Protein AF-A0A2V7FBA4-F1 (afdb_monomer)

Foldseek 3Di:
DDDDPVVVVVLLVLQLQSDFDDPVQVVVVVVCCVDVVCVPPPPDDDDDGNCNVVD

pLDDT: mean 94.33, std 7.73, range [60.25, 98.69]

Secondary structure (DSSP, 8-state):
-PPPHHHHHHHHTT-TTSSPPPHHHHHHHHHHHTSGGGTT--S-PPP-STTGGG-

Sequence (55 a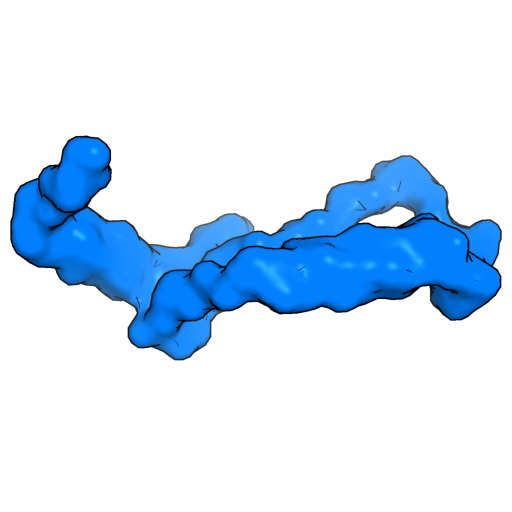a):
RRADPETYKLMLSRIPLGRYGEPDEVAYAVLYLASDESAFVTGSELVIDGGWTAQ

Radius of gyration: 14.44 Å; Cα contacts (8 Å, |Δi|>4): 29; chains: 1; bounding box: 25×17×41 Å

Nearest PDB structures (foldseek):
  3gdf-assembly1_B  TM=9.315E-01  e=5.175E-03  Cladosporium herbarum
  2ekq-assembly1_D  TM=9.281E-01  e=7.325E-03  Thermus thermophilus HB8
  7x5j-assembly1_D  TM=9.048E-01  e=2.388E-02  Candidatus Methanoliparum
  2foi-assembly1_C  TM=7.702E-01  e=3.350E-01  Plasmodium falciparum 3D7
  5cfz-assembly1_B-2  TM=8.553E-01  e=7.197E-01  Escherichia coli K-12

Mean predicted aligned error: 3.64 Å

Structure (mmCIF, N/CA/C/O backbone):
data_AF-A0A2V7FBA4-F1
#
_entry.id   AF-A0A2V7FBA4-F1
#
loop_
_atom_site.group_PDB
_atom_site.id
_atom_site.type_symbol
_atom_site.label_atom_id
_atom_site.label_alt_id
_atom_site.label_comp_id
_atom_site.label_asym_id
_atom_site.label_entity_id
_atom_site.label_seq_id
_atom_site.pdbx_PDB_ins_code
_atom_site.Cartn_x
_atom_site.Cartn_y
_atom_site.Cartn_z
_atom_site.occupancy
_atom_site.B_iso_or_equiv
_atom_site.auth_seq_id
_atom_site.auth_comp_id
_atom_site.auth_asym_id
_atom_site.auth_atom_id
_atom_site.pdbx_PDB_model_num
ATOM 1 N N . ARG A 1 1 ? -5.430 8.711 -22.673 1.00 60.25 1 ARG A N 1
ATOM 2 C CA . ARG A 1 1 ? -4.205 9.385 -23.174 1.00 60.25 1 ARG A CA 1
ATOM 3 C C . ARG A 1 1 ? -3.047 8.431 -22.906 1.00 60.25 1 ARG A C 1
ATOM 5 O O . ARG A 1 1 ? -2.807 8.148 -21.744 1.00 60.25 1 ARG A O 1
ATOM 12 N N . ARG A 1 2 ? -2.417 7.852 -23.932 1.00 61.75 2 ARG A N 1
ATOM 13 C CA . ARG A 1 2 ? -1.212 7.028 -23.740 1.00 61.75 2 ARG A CA 1
ATOM 14 C C . ARG A 1 2 ? -0.039 7.991 -23.567 1.00 61.75 2 ARG A C 1
ATOM 16 O O . ARG A 1 2 ? 0.059 8.931 -24.353 1.00 61.75 2 ARG A O 1
ATOM 23 N N . ALA A 1 3 ? 0.761 7.823 -22.517 1.00 71.81 3 ALA A N 1
ATOM 24 C CA . ALA A 1 3 ? 1.969 8.623 -22.346 1.00 71.81 3 ALA A CA 1
ATOM 25 C C . ALA A 1 3 ? 2.899 8.406 -23.549 1.00 71.81 3 ALA A C 1
ATOM 27 O O . ALA A 1 3 ? 2.929 7.310 -24.118 1.00 71.81 3 ALA A O 1
ATOM 28 N N . ASP A 1 4 ? 3.622 9.4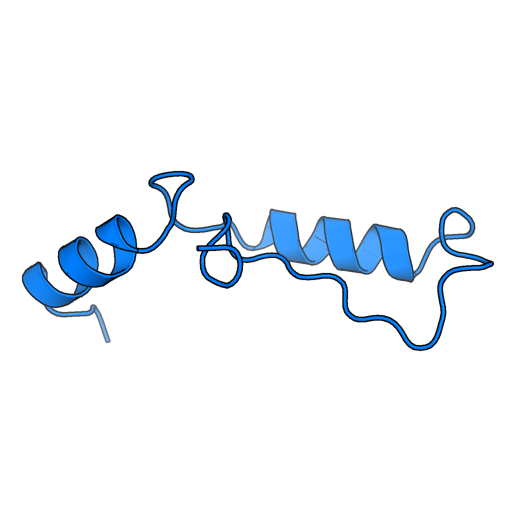55 -23.936 1.00 90.06 4 ASP A N 1
ATOM 29 C CA . ASP A 1 4 ? 4.695 9.346 -24.920 1.00 90.06 4 ASP A CA 1
ATOM 30 C C . ASP A 1 4 ? 5.687 8.234 -24.492 1.00 90.06 4 ASP A C 1
ATOM 32 O O . ASP A 1 4 ? 5.963 8.111 -23.290 1.00 90.06 4 ASP A O 1
ATOM 36 N N . PRO A 1 5 ? 6.192 7.388 -25.413 1.00 89.75 5 PRO A N 1
ATOM 37 C CA . PRO A 1 5 ? 7.036 6.245 -25.061 1.00 89.75 5 PRO A CA 1
ATOM 38 C C . PRO A 1 5 ? 8.272 6.591 -24.224 1.00 89.75 5 PRO A C 1
ATOM 40 O O . PRO A 1 5 ? 8.667 5.788 -23.378 1.00 89.75 5 PRO A O 1
ATOM 43 N N . GLU A 1 6 ? 8.863 7.774 -24.405 1.00 91.81 6 GLU A N 1
ATOM 44 C CA . GLU A 1 6 ? 10.026 8.194 -23.618 1.00 91.81 6 GLU A CA 1
ATOM 45 C C . GLU A 1 6 ? 9.622 8.588 -22.196 1.00 91.81 6 GLU A C 1
ATOM 47 O O . GLU A 1 6 ? 10.299 8.233 -21.230 1.00 91.81 6 GLU A O 1
ATOM 52 N N . THR A 1 7 ? 8.447 9.205 -22.039 1.00 90.75 7 THR A N 1
ATOM 53 C CA . THR A 1 7 ? 7.862 9.457 -20.712 1.00 90.75 7 THR A CA 1
ATOM 54 C C . THR A 1 7 ? 7.590 8.144 -19.977 1.00 90.75 7 THR A C 1
ATOM 56 O O . THR A 1 7 ? 7.897 8.027 -18.793 1.00 90.75 7 THR A O 1
ATOM 59 N N . TYR A 1 8 ? 7.066 7.131 -20.673 1.00 90.25 8 TYR A N 1
ATOM 60 C CA . TYR A 1 8 ? 6.796 5.821 -20.077 1.00 90.25 8 TYR A CA 1
ATOM 61 C C . TYR A 1 8 ? 8.069 5.153 -19.538 1.00 90.25 8 TYR A C 1
ATOM 63 O O . TYR A 1 8 ? 8.063 4.654 -18.412 1.00 90.25 8 TYR A O 1
ATOM 71 N N . LYS A 1 9 ? 9.162 5.171 -20.315 1.00 92.31 9 LYS A N 1
ATOM 72 C CA . LYS A 1 9 ? 10.460 4.609 -19.904 1.00 92.31 9 LYS A CA 1
ATOM 73 C C . LYS A 1 9 ? 11.073 5.370 -18.731 1.00 92.31 9 LYS A C 1
ATOM 75 O O . LYS A 1 9 ? 11.565 4.738 -17.803 1.00 92.31 9 LYS A O 1
ATOM 80 N N . LEU A 1 10 ? 11.018 6.703 -18.760 1.00 92.94 10 LEU A N 1
ATOM 81 C CA . LEU A 1 10 ? 11.541 7.549 -17.686 1.00 92.94 10 LEU A CA 1
ATOM 82 C C . LEU A 1 10 ? 10.809 7.318 -16.359 1.00 92.94 10 LEU A C 1
ATOM 84 O O . LEU A 1 10 ? 11.423 7.328 -15.297 1.00 92.94 10 LEU A O 1
ATOM 88 N N . MET A 1 11 ? 9.490 7.136 -16.405 1.00 91.81 11 MET A N 1
ATOM 89 C CA . MET A 1 11 ? 8.720 6.783 -15.213 1.00 91.81 11 MET A CA 1
ATOM 90 C C . MET A 1 11 ? 9.086 5.372 -14.739 1.00 91.81 11 MET A C 1
ATOM 92 O O . MET A 1 11 ? 9.383 5.181 -13.567 1.00 91.81 11 MET A O 1
ATOM 96 N N . LEU A 1 12 ? 9.170 4.394 -15.645 1.00 94.44 12 LEU A N 1
ATOM 97 C CA . LEU A 1 12 ? 9.539 3.024 -15.285 1.00 94.44 12 LEU A CA 1
ATOM 98 C C . LEU A 1 12 ? 10.922 2.936 -14.618 1.00 94.44 12 LEU A C 1
ATOM 100 O O . LEU A 1 12 ? 11.083 2.190 -13.659 1.00 94.44 12 LEU A O 1
ATOM 104 N N . SER A 1 13 ? 11.902 3.728 -15.069 1.00 95.06 13 SER A N 1
ATOM 105 C CA . SER A 1 13 ? 13.252 3.740 -14.487 1.00 95.06 13 SER A CA 1
ATOM 106 C C . SER A 1 13 ? 13.315 4.293 -13.061 1.00 95.06 13 SER A C 1
ATOM 108 O O . SER A 1 13 ? 14.347 4.168 -12.412 1.00 95.06 13 SER A O 1
ATOM 110 N N . ARG A 1 14 ? 12.251 4.953 -12.592 1.00 95.12 14 ARG A N 1
ATOM 111 C CA . ARG A 1 14 ? 12.136 5.482 -11.227 1.00 95.12 14 ARG A CA 1
ATOM 112 C C . ARG A 1 14 ? 11.398 4.538 -10.284 1.00 95.12 14 ARG A C 1
ATOM 114 O O . ARG A 1 14 ? 11.326 4.842 -9.100 1.00 95.12 14 ARG A O 1
ATOM 121 N N . ILE A 1 15 ? 10.858 3.426 -1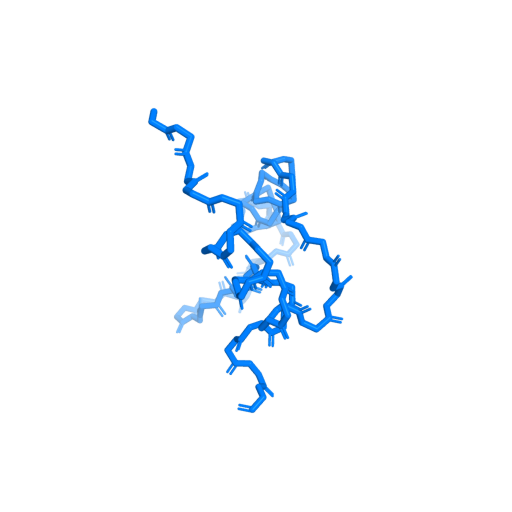0.785 1.00 96.81 15 ILE A N 1
ATOM 122 C CA . ILE A 1 15 ? 10.246 2.380 -9.966 1.00 96.81 15 ILE A CA 1
ATOM 123 C C . ILE A 1 15 ? 11.313 1.305 -9.721 1.00 96.81 15 ILE A C 1
ATOM 125 O O . ILE A 1 15 ? 11.646 0.583 -10.663 1.00 96.81 15 ILE A O 1
ATOM 129 N N . PRO A 1 16 ? 11.847 1.144 -8.498 1.00 97.19 16 PRO A N 1
ATOM 130 C C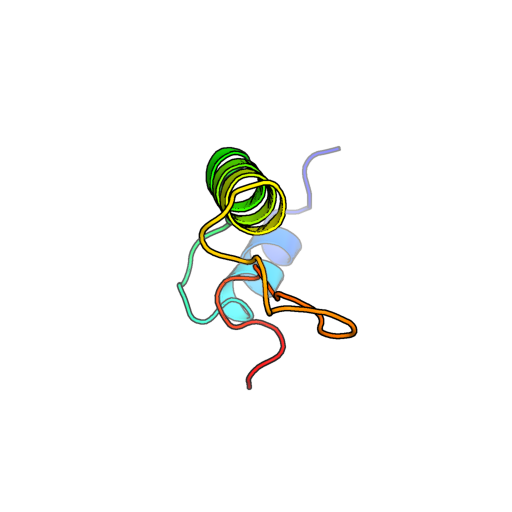A . PRO A 1 16 ? 12.841 0.111 -8.202 1.00 97.19 16 PRO A CA 1
ATOM 131 C C . PRO A 1 16 ? 12.418 -1.313 -8.574 1.00 97.19 16 PRO A C 1
ATOM 133 O O . PRO A 1 16 ? 13.243 -2.092 -9.045 1.00 97.19 16 PRO A O 1
ATOM 136 N N . LEU A 1 17 ? 11.133 -1.657 -8.434 1.00 96.56 17 LEU A N 1
ATOM 137 C CA . LEU A 1 17 ? 10.614 -2.959 -8.879 1.00 96.56 17 LEU A CA 1
ATOM 138 C C . LEU A 1 17 ? 10.599 -3.144 -10.409 1.00 96.56 17 LEU A C 1
ATOM 140 O O . LEU A 1 17 ? 10.305 -4.240 -10.884 1.00 96.56 17 LEU A O 1
ATOM 144 N N . GLY A 1 18 ? 10.890 -2.103 -11.193 1.00 95.81 18 GLY A N 1
ATOM 145 C CA . GLY A 1 18 ? 11.045 -2.186 -12.648 1.00 95.81 18 GLY A CA 1
ATOM 146 C C . GLY A 1 18 ? 9.754 -2.474 -13.419 1.00 95.81 18 GLY A C 1
ATOM 147 O O . GLY A 1 18 ? 9.812 -2.806 -14.603 1.00 95.81 18 GLY A O 1
ATOM 148 N N . ARG A 1 19 ? 8.590 -2.354 -12.771 1.00 95.62 19 ARG A N 1
ATOM 149 C CA . ARG A 1 19 ? 7.263 -2.534 -13.373 1.00 95.62 19 ARG A CA 1
ATOM 150 C C . ARG A 1 19 ? 6.255 -1.561 -12.781 1.00 95.62 19 ARG A C 1
ATOM 152 O O . ARG A 1 19 ? 6.416 -1.118 -11.650 1.00 95.62 19 ARG A O 1
ATOM 159 N N . TYR A 1 20 ? 5.193 -1.281 -13.527 1.00 95.25 20 TYR A N 1
ATOM 160 C CA . TYR A 1 20 ? 4.027 -0.622 -12.949 1.00 95.25 20 TYR A CA 1
ATOM 161 C C . TYR A 1 20 ? 3.297 -1.573 -11.999 1.00 95.25 20 TYR A C 1
ATOM 163 O O . TYR A 1 20 ? 3.347 -2.798 -12.160 1.00 95.25 20 TYR A O 1
ATOM 171 N N . GLY A 1 21 ? 2.658 -0.981 -10.994 1.00 95.38 21 GLY A N 1
ATOM 172 C CA . GLY A 1 21 ? 1.748 -1.698 -10.117 1.00 95.38 21 GLY A CA 1
ATOM 173 C C . GLY A 1 21 ? 0.466 -2.076 -10.850 1.00 95.38 21 GLY A C 1
ATOM 174 O O . GLY A 1 21 ? 0.005 -1.339 -11.726 1.00 95.38 21 GLY A O 1
ATOM 175 N N . GLU A 1 22 ? -0.109 -3.207 -10.469 1.00 97.38 22 GLU A N 1
ATOM 176 C CA . GLU A 1 22 ? -1.437 -3.622 -10.908 1.00 97.38 22 GLU A CA 1
ATOM 177 C C . GLU A 1 22 ? -2.502 -3.107 -9.923 1.00 97.38 22 GLU A C 1
ATOM 179 O O . GLU A 1 22 ? -2.220 -2.983 -8.726 1.00 97.38 22 GLU A O 1
ATOM 184 N N . PRO A 1 23 ? -3.741 -2.825 -10.373 1.00 97.94 23 PRO A N 1
ATOM 185 C CA . PRO A 1 23 ? -4.814 -2.347 -9.494 1.00 97.94 23 PRO A CA 1
ATOM 186 C C . PRO A 1 23 ? -5.056 -3.238 -8.267 1.00 97.94 23 PRO A C 1
ATOM 188 O O . PRO A 1 23 ? -5.349 -2.736 -7.180 1.00 97.94 23 PRO A O 1
ATOM 191 N N . ASP A 1 24 ? -4.880 -4.549 -8.431 1.00 98.31 24 ASP A N 1
ATOM 192 C CA . ASP A 1 24 ? -5.075 -5.536 -7.370 1.00 98.31 24 ASP A CA 1
ATOM 193 C C . ASP A 1 24 ? -4.106 -5.329 -6.196 1.00 98.31 24 ASP A C 1
ATOM 195 O O . ASP A 1 24 ? -4.474 -5.572 -5.052 1.00 98.31 24 ASP A O 1
ATOM 199 N N . GLU A 1 25 ? -2.895 -4.814 -6.430 1.00 97.94 25 GLU A N 1
ATOM 200 C CA . GLU A 1 25 ? -1.923 -4.558 -5.356 1.00 97.94 25 GLU A CA 1
ATOM 201 C C . GLU A 1 25 ? -2.411 -3.461 -4.400 1.00 97.94 25 GLU A C 1
ATOM 203 O O . GLU A 1 25 ? -2.245 -3.571 -3.183 1.00 97.94 25 GLU A O 1
ATOM 208 N N . VAL A 1 26 ? -3.089 -2.438 -4.931 1.00 98.00 26 VAL A N 1
ATOM 209 C CA . VAL A 1 26 ? -3.760 -1.420 -4.111 1.00 98.00 26 VAL A CA 1
ATOM 210 C C . VAL A 1 26 ? -4.978 -2.025 -3.413 1.00 98.00 26 VAL A C 1
ATOM 212 O O . VAL A 1 26 ? -5.188 -1.775 -2.227 1.00 98.00 26 VAL A O 1
ATOM 215 N N . ALA A 1 27 ? -5.762 -2.852 -4.113 1.00 98.50 27 ALA A N 1
ATOM 216 C CA . ALA A 1 27 ? -6.934 -3.503 -3.532 1.00 98.50 27 ALA A CA 1
ATOM 217 C C . ALA A 1 27 ? -6.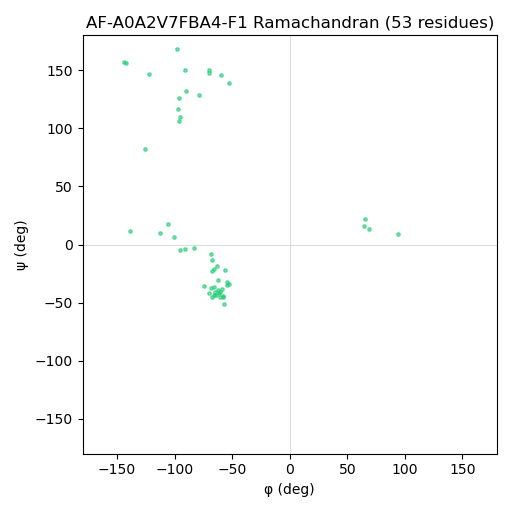568 -4.401 -2.338 1.00 98.50 27 ALA A C 1
ATOM 219 O O . ALA A 1 27 ? -7.249 -4.358 -1.316 1.00 98.50 27 ALA A O 1
ATOM 220 N N . TYR A 1 28 ? -5.471 -5.157 -2.421 1.00 98.50 28 TYR A N 1
ATOM 221 C CA . TYR A 1 28 ? -4.989 -5.982 -1.312 1.00 98.50 28 TYR A CA 1
ATOM 222 C C . TYR A 1 28 ? -4.475 -5.149 -0.134 1.00 98.50 28 TYR A C 1
ATOM 224 O O . TYR A 1 28 ? -4.729 -5.510 1.014 1.00 98.50 28 TYR A O 1
ATOM 232 N N . ALA A 1 29 ? -3.811 -4.017 -0.384 1.00 98.25 29 ALA A N 1
ATOM 233 C CA . ALA A 1 29 ? -3.405 -3.106 0.686 1.00 98.25 29 ALA A CA 1
ATOM 234 C C . ALA A 1 29 ? -4.616 -2.490 1.408 1.00 98.25 29 ALA A C 1
ATOM 236 O O . ALA A 1 29 ? -4.634 -2.406 2.636 1.00 98.25 29 ALA A O 1
ATOM 237 N N . VAL A 1 30 ? -5.657 -2.116 0.658 1.00 98.38 30 VAL A N 1
ATOM 238 C CA . VAL A 1 30 ? -6.932 -1.656 1.227 1.00 98.38 30 VAL A CA 1
ATOM 239 C C . VAL A 1 30 ? -7.614 -2.776 2.009 1.00 98.38 30 VAL A C 1
ATOM 241 O O . VAL A 1 30 ? -8.092 -2.528 3.112 1.00 98.38 30 VAL A O 1
ATOM 244 N N . LEU A 1 31 ? -7.631 -4.002 1.476 1.00 98.56 31 LEU A N 1
ATOM 245 C CA . LEU A 1 31 ? -8.185 -5.165 2.168 1.00 98.56 31 LEU A CA 1
ATOM 246 C C . LEU A 1 31 ? -7.486 -5.394 3.511 1.00 98.56 31 LEU A C 1
ATOM 248 O O . LEU A 1 31 ? -8.173 -5.580 4.507 1.00 98.56 31 LEU A O 1
ATOM 252 N N . TYR A 1 32 ? -6.152 -5.314 3.552 1.00 98.50 32 TYR A N 1
ATOM 253 C CA . TYR A 1 32 ? -5.391 -5.386 4.799 1.00 98.50 32 TYR A CA 1
ATOM 254 C C . TYR A 1 32 ? -5.824 -4.298 5.789 1.00 98.50 32 TYR A C 1
ATOM 256 O O . TYR A 1 32 ? -6.173 -4.620 6.918 1.00 98.50 32 TYR A O 1
ATOM 264 N N . LEU A 1 33 ? -5.870 -3.029 5.370 1.00 98.31 33 LEU A N 1
ATOM 265 C CA . LEU A 1 33 ? -6.255 -1.919 6.254 1.00 98.31 33 LEU A CA 1
ATOM 266 C C . LEU A 1 33 ? -7.721 -1.970 6.721 1.00 98.31 33 LEU A C 1
ATOM 268 O O . LEU A 1 33 ? -8.075 -1.339 7.715 1.00 98.31 33 LEU A O 1
ATOM 272 N N . ALA A 1 34 ? -8.580 -2.680 5.992 1.00 98.19 34 ALA A N 1
ATOM 273 C CA . ALA A 1 34 ? -9.981 -2.890 6.343 1.00 98.19 34 ALA A CA 1
ATOM 274 C C . ALA A 1 34 ? -10.216 -4.161 7.181 1.00 98.19 34 ALA A C 1
ATOM 276 O O . ALA A 1 34 ? -11.355 -4.429 7.563 1.00 98.19 34 ALA A O 1
ATOM 277 N N . SER A 1 35 ? -9.171 -4.953 7.426 1.00 98.69 35 SER A N 1
ATOM 278 C CA . SER A 1 35 ? -9.249 -6.245 8.110 1.00 98.69 35 SER A CA 1
ATOM 279 C C . SER A 1 35 ? -8.890 -6.151 9.596 1.00 98.69 35 SER A C 1
ATOM 281 O O . SER A 1 35 ? -8.348 -5.146 10.065 1.00 98.69 35 SER A O 1
ATOM 283 N N . ASP A 1 36 ? -9.166 -7.218 10.349 1.00 98.56 36 ASP A N 1
ATOM 284 C CA . ASP A 1 36 ? -8.801 -7.303 11.769 1.00 98.56 36 ASP A CA 1
ATOM 285 C C . ASP A 1 36 ? -7.271 -7.367 11.957 1.00 98.56 36 ASP A C 1
ATOM 287 O O . ASP A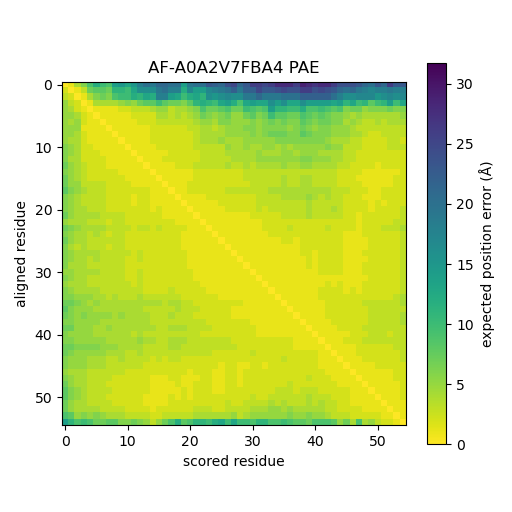 1 36 ? -6.740 -6.969 12.997 1.00 98.56 36 ASP A O 1
ATOM 291 N N . GLU A 1 37 ? -6.530 -7.803 10.934 1.00 98.50 37 GLU A N 1
ATOM 292 C CA . GLU A 1 37 ? -5.070 -7.886 10.917 1.00 98.50 37 GLU A CA 1
ATOM 293 C C . GLU A 1 37 ? -4.381 -6.516 11.047 1.00 98.50 37 GLU A C 1
ATOM 295 O O . GLU A 1 37 ? -3.204 -6.450 11.416 1.00 98.50 37 GLU A O 1
ATOM 300 N N . SER A 1 38 ? -5.094 -5.415 10.792 1.00 98.38 38 SER A N 1
ATOM 301 C CA . SER A 1 38 ? -4.598 -4.050 10.990 1.00 98.38 38 SER A CA 1
ATOM 302 C C . SER A 1 38 ? -5.193 -3.354 12.219 1.00 98.38 38 SER A C 1
ATOM 304 O O . SER A 1 38 ? -5.078 -2.135 12.331 1.00 98.38 38 SER A O 1
ATOM 306 N N . ALA A 1 39 ? -5.792 -4.080 13.172 1.00 98.50 39 ALA A N 1
ATOM 307 C CA . ALA A 1 39 ? -6.539 -3.496 14.299 1.00 98.50 39 ALA A CA 1
ATOM 308 C C . ALA A 1 39 ? -5.754 -2.493 15.174 1.00 98.50 39 ALA A C 1
ATOM 310 O O . ALA A 1 39 ? -6.359 -1.668 15.858 1.00 98.50 39 ALA A O 1
ATOM 311 N N . PHE A 1 40 ? -4.418 -2.543 15.167 1.00 98.12 40 PHE A N 1
ATOM 312 C CA . PHE A 1 40 ? -3.561 -1.603 15.902 1.00 98.12 40 PHE A CA 1
ATOM 313 C C . PHE A 1 40 ? -2.736 -0.672 14.996 1.00 98.12 40 PHE A C 1
ATOM 315 O O . PHE A 1 40 ? -1.852 0.041 15.468 1.00 98.12 40 PHE A O 1
ATOM 322 N N . VAL A 1 41 ? -3.019 -0.661 13.693 1.00 97.94 41 VAL A N 1
ATOM 323 C CA . VAL A 1 41 ? -2.374 0.223 12.718 1.00 97.94 41 VAL A CA 1
ATOM 324 C C . VAL A 1 41 ? -3.267 1.440 12.506 1.00 97.94 41 VAL A C 1
ATOM 326 O O . VAL A 1 41 ? -4.320 1.365 11.884 1.00 97.94 41 VAL A O 1
ATOM 329 N N . THR A 1 42 ? -2.852 2.583 13.046 1.00 97.50 42 THR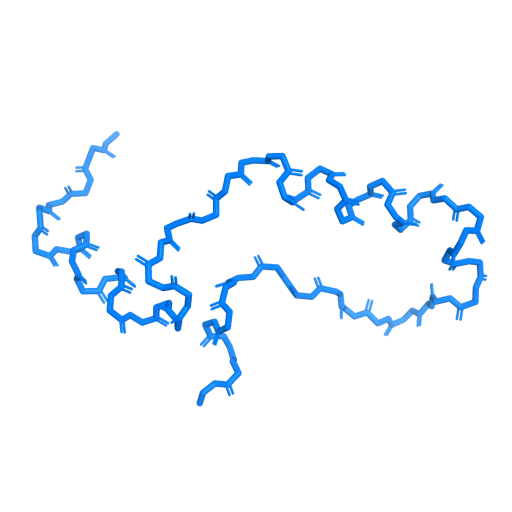 A N 1
ATOM 330 C CA . THR A 1 42 ? -3.573 3.857 12.918 1.00 97.50 42 THR A CA 1
ATOM 331 C C . THR A 1 42 ? -2.597 5.021 12.756 1.00 97.50 42 THR A C 1
ATOM 333 O O . THR A 1 42 ? -1.429 4.923 13.136 1.00 97.50 42 THR A O 1
ATOM 336 N N . GLY A 1 43 ? -3.058 6.120 12.150 1.00 97.69 43 GLY A N 1
ATOM 337 C CA . GLY A 1 43 ? -2.270 7.346 11.957 1.00 97.69 43 GLY A CA 1
ATOM 338 C C . GLY A 1 43 ? -1.043 7.195 11.053 1.00 97.69 43 GLY A C 1
ATOM 339 O O . GLY A 1 43 ? -0.163 8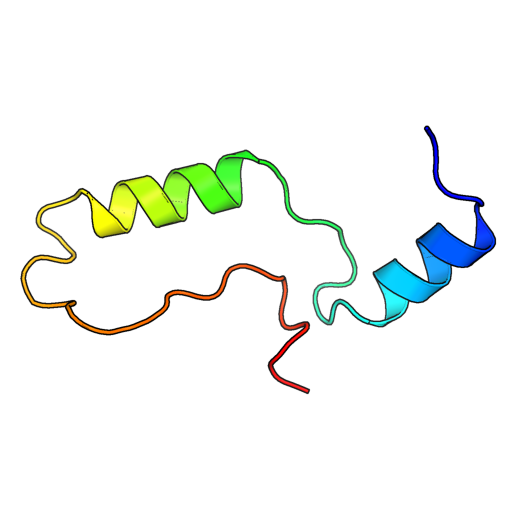.049 11.090 1.00 97.69 43 GLY A O 1
ATOM 340 N N . SER A 1 44 ? -0.968 6.113 10.278 1.00 96.56 44 SER A N 1
ATOM 341 C CA . SER A 1 44 ? 0.179 5.777 9.434 1.00 96.56 44 SER A CA 1
ATOM 342 C C . SER A 1 44 ? -0.245 5.644 7.975 1.00 96.56 44 SER A C 1
ATOM 344 O O . SER A 1 44 ? -1.350 5.186 7.685 1.00 96.56 44 SER A O 1
ATOM 346 N N . GLU A 1 45 ? 0.646 6.016 7.062 1.00 96.38 45 GLU A N 1
ATOM 347 C CA . GLU A 1 45 ? 0.473 5.800 5.626 1.00 96.38 45 GLU A CA 1
ATOM 348 C C . GLU A 1 45 ? 1.071 4.445 5.234 1.00 96.38 45 GLU A C 1
ATOM 350 O O . GLU A 1 45 ? 2.207 4.129 5.592 1.00 96.38 45 GLU A O 1
ATOM 355 N N . LEU A 1 46 ? 0.316 3.648 4.477 1.00 96.88 46 LEU A N 1
ATOM 356 C CA . LEU A 1 46 ? 0.836 2.469 3.792 1.00 96.88 46 LEU A CA 1
ATOM 357 C C . LEU A 1 46 ? 1.141 2.875 2.348 1.00 96.88 46 LEU A C 1
ATOM 359 O O . LEU A 1 46 ? 0.228 3.261 1.618 1.00 96.88 46 LEU A O 1
ATOM 363 N N . VAL A 1 47 ? 2.413 2.821 1.946 1.00 97.06 47 VAL A N 1
ATOM 364 C CA . VAL A 1 47 ? 2.866 3.236 0.608 1.00 97.06 47 VAL A CA 1
ATOM 365 C C . VAL A 1 47 ? 2.966 2.027 -0.324 1.00 97.06 47 VAL A C 1
ATOM 367 O O . VAL A 1 47 ? 3.633 1.044 -0.004 1.00 97.06 47 VAL A O 1
ATOM 370 N N . ILE A 1 48 ? 2.298 2.104 -1.481 1.00 97.44 48 ILE A N 1
ATOM 371 C CA . ILE A 1 48 ? 2.246 1.050 -2.506 1.00 97.44 48 ILE A CA 1
ATOM 372 C C . ILE A 1 48 ? 2.676 1.660 -3.844 1.00 97.44 48 ILE A C 1
ATOM 374 O O . ILE A 1 48 ? 1.846 2.072 -4.651 1.00 97.44 48 ILE A O 1
ATOM 378 N N . ASP A 1 49 ? 3.982 1.772 -4.074 1.00 96.69 49 ASP A N 1
ATOM 379 C CA . ASP A 1 49 ? 4.523 2.498 -5.235 1.00 96.69 49 ASP A CA 1
ATOM 380 C C . ASP A 1 49 ? 5.720 1.804 -5.913 1.00 96.69 49 ASP A C 1
ATOM 382 O O . ASP A 1 49 ? 6.416 2.393 -6.742 1.00 96.69 49 ASP A O 1
ATOM 386 N N . GLY A 1 50 ? 5.988 0.548 -5.545 1.00 96.38 50 GLY A N 1
ATOM 387 C CA . GLY A 1 50 ? 7.117 -0.221 -6.067 1.00 96.38 50 GLY A CA 1
ATOM 388 C C . GLY A 1 50 ? 8.494 0.325 -5.675 1.00 96.38 50 GLY A C 1
ATOM 389 O O . GLY A 1 50 ? 9.471 0.019 -6.362 1.00 96.38 50 GLY A O 1
ATOM 390 N N . GLY A 1 51 ? 8.574 1.107 -4.592 1.00 96.75 51 GLY A N 1
ATOM 391 C CA . GLY A 1 51 ? 9.802 1.680 -4.039 1.00 96.75 51 GLY A CA 1
ATOM 392 C C . GLY A 1 51 ? 10.104 3.095 -4.531 1.00 96.75 51 GLY A C 1
ATOM 393 O O . GLY A 1 51 ? 11.198 3.600 -4.287 1.00 96.75 51 GLY A O 1
ATOM 394 N N . TRP A 1 52 ? 9.175 3.737 -5.240 1.00 96.12 52 TRP A N 1
ATOM 395 C CA . TRP A 1 52 ? 9.404 5.050 -5.837 1.00 96.12 52 TRP A CA 1
ATOM 396 C C . TRP A 1 52 ? 9.802 6.107 -4.798 1.00 96.12 52 TRP A C 1
ATOM 398 O O . TRP A 1 52 ? 10.745 6.860 -5.033 1.00 96.12 52 TRP A O 1
ATOM 408 N N . THR A 1 53 ? 9.132 6.175 -3.648 1.00 95.38 53 THR A N 1
ATOM 409 C CA . THR A 1 53 ? 9.411 7.168 -2.598 1.00 95.38 53 THR A CA 1
ATOM 410 C C . THR A 1 53 ? 10.555 6.784 -1.660 1.00 95.38 53 THR A C 1
ATOM 412 O O . THR A 1 53 ? 10.877 7.561 -0.767 1.00 95.38 53 THR A O 1
ATOM 415 N N . ALA A 1 54 ? 11.148 5.598 -1.810 1.00 94.19 54 ALA A N 1
ATOM 416 C CA . ALA A 1 54 ? 12.109 5.037 -0.854 1.00 94.19 54 ALA A CA 1
ATOM 417 C C . ALA A 1 54 ? 13.589 5.191 -1.263 1.00 94.19 54 ALA A C 1
ATOM 419 O O . ALA A 1 54 ? 14.458 4.615 -0.607 1.00 94.19 54 ALA A O 1
ATOM 420 N N . GLN A 1 55 ? 13.870 5.915 -2.349 1.00 86.81 55 GLN A N 1
ATOM 421 C CA . GLN A 1 55 ? 15.207 6.072 -2.940 1.00 86.81 55 GLN A CA 1
ATOM 422 C C . GLN A 1 55 ? 15.846 7.432 -2.650 1.00 86.81 55 GLN A C 1
ATOM 424 O O . GLN A 1 55 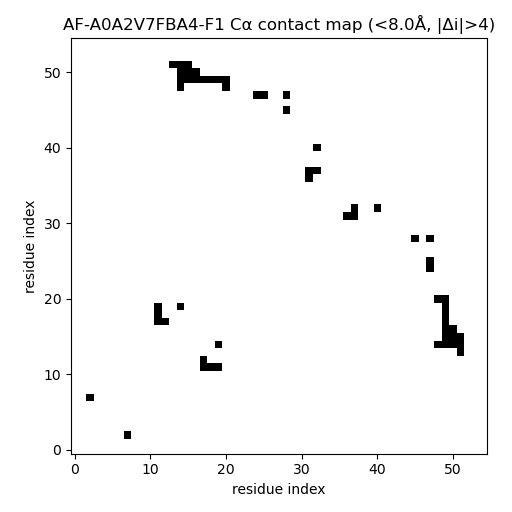? 15.096 8.426 -2.514 1.00 86.81 55 GLN A O 1
#

Solvent-accessible surface area (backbone atoms only — not comparable to full-atom values): 3671 Å² total; per-residue (Å²): 135,83,73,56,71,68,58,50,51,58,54,40,74,53,19,75,69,64,52,83,86,56,72,63,62,57,50,52,54,50,51,45,69,74,35,78,92,29,77,86,70,70,101,70,86,86,87,89,60,52,52,45,89,76,114